Protein AF-A0A355C763-F1 (afdb_monomer_lite)

Secondary structure (DSSP, 8-state):
-HHHHHHHHHHHHHHHHHHHHHHHTHHHHHHHHHHHHHHHTT-SS-EEEEEEE-SSEEEEEEEEESS-TTS-SEEEEEEEEE--HHHHHHHSS-------S--------

pLDDT: mean 73.9, std 15.6, range [33.47, 92.75]

Sequence (109 aa):
MRRAGLFAVGVSAVLALSAAVLWLARGPIIEFAVARAMAGAGLEKPSVKFGALGASHLELMELRAGAEAAAPDLSISNVRIDFSLGDALLKGRARAVAISGGSARAIFD

Structure (mmCIF, N/CA/C/O backbone):
data_AF-A0A355C763-F1
#
_entry.id   AF-A0A355C763-F1
#
loop_
_atom_site.group_PDB
_atom_site.id
_atom_site.type_symbol
_atom_site.label_atom_id
_atom_site.label_alt_id
_atom_site.label_comp_id
_atom_site.label_asym_id
_atom_site.label_entity_id
_atom_site.label_seq_id
_atom_site.pdbx_PDB_ins_code
_atom_site.Cartn_x
_atom_site.Cartn_y
_atom_site.Cartn_z
_atom_site.occupancy
_atom_site.B_iso_or_equiv
_atom_site.auth_seq_id
_atom_site.auth_comp_id
_atom_site.auth_asym_id
_atom_site.auth_atom_id
_atom_site.pdbx_PDB_model_num
ATOM 1 N N . MET A 1 1 ? 28.076 4.768 -32.928 1.00 59.03 1 MET A N 1
ATOM 2 C CA . MET A 1 1 ? 27.314 3.801 -32.099 1.00 59.03 1 MET A CA 1
ATOM 3 C C . MET A 1 1 ? 27.763 3.737 -30.627 1.00 59.03 1 MET A C 1
ATOM 5 O O . MET A 1 1 ? 26.898 3.624 -29.774 1.00 59.03 1 MET A O 1
ATOM 9 N N . ARG A 1 2 ? 29.057 3.891 -30.273 1.00 62.88 2 ARG A N 1
ATOM 10 C CA . ARG A 1 2 ? 29.547 3.822 -28.868 1.00 62.88 2 ARG A CA 1
ATOM 11 C C . ARG A 1 2 ? 28.903 4.799 -27.863 1.00 62.88 2 ARG A C 1
ATOM 13 O O . ARG A 1 2 ? 28.735 4.440 -26.705 1.00 62.88 2 ARG A O 1
ATOM 20 N N . ARG A 1 3 ? 28.518 6.011 -28.287 1.00 65.25 3 ARG A N 1
ATOM 21 C CA . ARG A 1 3 ? 27.890 7.010 -27.396 1.00 65.25 3 ARG A CA 1
ATOM 22 C C . ARG A 1 3 ? 26.482 6.596 -26.948 1.00 65.25 3 ARG A C 1
ATOM 24 O O . ARG A 1 3 ? 26.157 6.767 -25.784 1.00 65.25 3 ARG A O 1
ATOM 31 N N . ALA A 1 4 ? 25.693 5.978 -27.831 1.00 69.12 4 ALA A N 1
ATOM 32 C CA . ALA A 1 4 ? 24.339 5.513 -27.513 1.00 69.12 4 ALA A CA 1
ATOM 33 C C . ALA A 1 4 ? 24.330 4.398 -26.449 1.00 69.12 4 ALA A C 1
ATOM 35 O O . ALA A 1 4 ? 23.447 4.376 -25.598 1.00 69.12 4 ALA A O 1
ATOM 36 N N . GLY A 1 5 ? 25.347 3.527 -26.443 1.00 73.38 5 GLY A N 1
ATOM 37 C CA . GLY A 1 5 ? 25.504 2.494 -25.414 1.00 73.38 5 GLY A CA 1
ATOM 38 C C . GLY A 1 5 ? 25.749 3.070 -24.017 1.00 73.38 5 GLY A C 1
ATOM 39 O O . GLY A 1 5 ? 25.130 2.626 -23.059 1.00 73.38 5 GLY A O 1
ATOM 40 N N . LEU A 1 6 ? 26.582 4.110 -23.897 1.00 77.19 6 LEU A N 1
ATOM 41 C CA . LEU A 1 6 ? 26.841 4.775 -22.612 1.00 77.19 6 LEU A CA 1
ATOM 42 C C . LEU A 1 6 ? 25.592 5.476 -22.057 1.00 77.19 6 LEU A C 1
ATOM 44 O O . LEU A 1 6 ? 25.326 5.384 -20.861 1.00 77.19 6 LEU A O 1
ATOM 48 N N . PHE A 1 7 ? 24.792 6.113 -22.919 1.00 81.19 7 PHE A N 1
ATOM 49 C CA . PHE A 1 7 ? 23.509 6.695 -22.509 1.00 81.19 7 PHE A CA 1
ATOM 50 C C . PHE A 1 7 ? 22.514 5.625 -22.049 1.00 81.19 7 PHE A C 1
ATOM 52 O O . PHE A 1 7 ? 21.886 5.797 -21.009 1.00 81.19 7 PHE A O 1
ATOM 59 N N . ALA A 1 8 ? 22.404 4.502 -22.765 1.00 84.75 8 ALA A N 1
ATOM 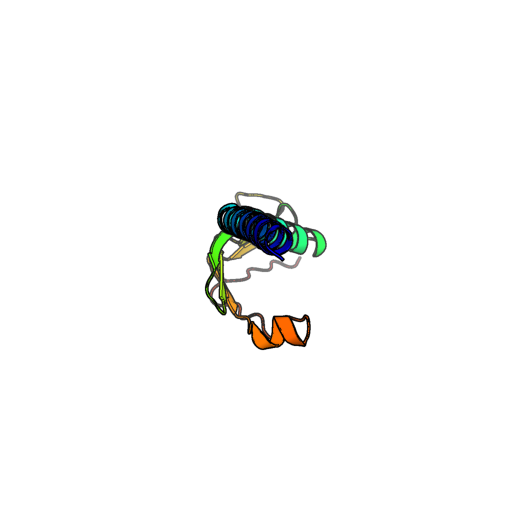60 C CA . ALA A 1 8 ? 21.516 3.407 -22.374 1.00 84.75 8 ALA A CA 1
ATOM 61 C C . ALA A 1 8 ? 21.909 2.792 -21.017 1.00 84.75 8 ALA A C 1
ATOM 63 O O . ALA A 1 8 ? 21.041 2.527 -20.184 1.00 84.75 8 ALA A O 1
ATOM 64 N N . VAL A 1 9 ? 23.211 2.622 -20.760 1.00 87.75 9 VAL A N 1
ATOM 65 C CA . VAL A 1 9 ? 23.728 2.142 -19.466 1.00 87.75 9 VAL A CA 1
ATOM 66 C C . VAL A 1 9 ? 23.424 3.144 -18.351 1.00 87.75 9 VAL A C 1
ATOM 68 O O . VAL A 1 9 ? 22.940 2.745 -17.295 1.00 87.75 9 VAL A O 1
ATOM 71 N N . GLY A 1 10 ? 23.639 4.441 -18.595 1.00 88.44 10 GLY A N 1
ATOM 72 C CA . GLY A 1 10 ? 23.319 5.497 -17.632 1.00 88.44 10 GLY A CA 1
ATOM 73 C C . GLY A 1 10 ? 21.836 5.528 -17.262 1.00 88.44 10 GLY A C 1
ATOM 74 O O . GLY A 1 10 ? 21.495 5.530 -16.082 1.00 88.44 10 GLY A O 1
ATOM 75 N N . VAL A 1 11 ? 20.946 5.471 -18.258 1.00 90.38 11 VAL A N 1
ATOM 76 C CA . VAL A 1 11 ? 19.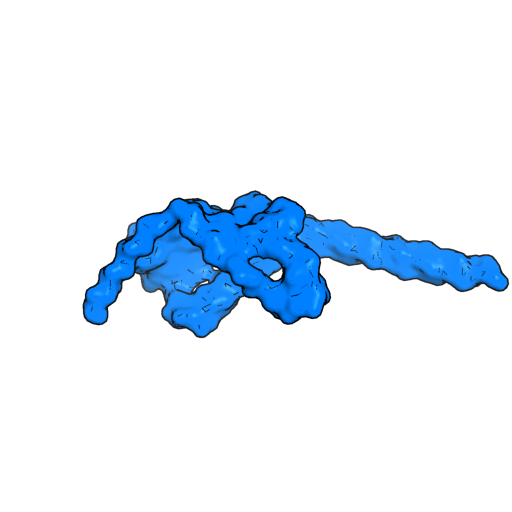491 5.429 -18.032 1.00 90.38 11 VAL A CA 1
ATOM 77 C C . VAL A 1 11 ? 19.095 4.183 -17.240 1.00 90.38 11 VAL A C 1
ATOM 79 O O . VAL A 1 11 ? 18.340 4.281 -16.276 1.00 90.38 11 VAL A O 1
ATOM 82 N N . SER A 1 12 ? 19.646 3.021 -17.594 1.00 90.12 12 SER A N 1
ATOM 83 C CA . SER A 1 12 ? 19.367 1.763 -16.890 1.00 90.12 12 SER A CA 1
ATOM 84 C C . SER A 1 12 ? 19.816 1.811 -15.427 1.00 90.12 12 SER A C 1
ATOM 86 O O . SER A 1 12 ? 19.096 1.344 -14.548 1.00 90.12 12 SER A O 1
ATOM 88 N N . ALA A 1 13 ? 20.975 2.417 -15.149 1.00 91.12 13 ALA A N 1
ATOM 89 C CA . ALA A 1 13 ? 21.486 2.582 -13.791 1.00 91.12 13 ALA A CA 1
ATOM 90 C C . ALA A 1 13 ? 20.589 3.497 -12.945 1.00 91.12 13 ALA A C 1
ATOM 92 O O . ALA A 1 13 ? 20.281 3.167 -11.800 1.00 91.12 13 ALA A O 1
ATOM 93 N N . VAL A 1 14 ? 20.121 4.612 -13.517 1.00 92.31 14 VAL A N 1
ATOM 94 C CA . VAL A 1 14 ? 19.177 5.514 -12.842 1.00 92.31 14 VAL A CA 1
ATOM 95 C C . VAL A 1 14 ? 17.863 4.792 -12.545 1.00 92.31 14 VAL A C 1
ATOM 97 O O . VAL A 1 14 ? 17.397 4.837 -11.411 1.00 92.31 14 VAL A O 1
ATOM 100 N N . LEU A 1 15 ? 17.303 4.065 -13.517 1.00 92.31 15 LEU A N 1
ATOM 101 C CA . LEU A 1 15 ? 16.068 3.298 -13.323 1.00 92.31 15 LEU A CA 1
ATOM 102 C C . LEU A 1 15 ? 16.213 2.231 -12.231 1.00 92.31 15 LEU A C 1
ATOM 104 O O . LEU A 1 15 ? 15.328 2.097 -11.386 1.00 92.31 15 LEU A O 1
ATOM 108 N N . ALA A 1 16 ? 17.333 1.503 -12.212 1.00 90.62 16 ALA A N 1
ATOM 109 C CA . ALA A 1 16 ? 17.608 0.494 -11.193 1.00 90.62 16 ALA A CA 1
ATOM 110 C C . ALA A 1 16 ? 17.731 1.113 -9.791 1.00 90.62 16 ALA A C 1
ATOM 112 O O . ALA A 1 16 ? 17.162 0.588 -8.833 1.00 90.62 16 ALA A O 1
ATOM 113 N N . LEU A 1 17 ? 18.415 2.256 -9.669 1.00 92.75 17 LEU A N 1
ATOM 114 C CA . LEU A 1 17 ? 18.518 2.992 -8.408 1.00 92.75 17 LEU A CA 1
ATOM 115 C C . LEU A 1 17 ? 17.156 3.505 -7.938 1.00 92.75 17 LEU A C 1
ATOM 117 O O . LEU A 1 17 ? 16.807 3.325 -6.774 1.00 92.75 17 LEU A O 1
ATOM 121 N N . SER A 1 18 ? 16.354 4.088 -8.830 1.00 90.19 18 SER A N 1
ATOM 122 C CA . SER A 1 18 ? 15.000 4.535 -8.497 1.00 90.19 18 SER A CA 1
ATOM 123 C C . SER A 1 18 ? 14.115 3.375 -8.038 1.00 90.19 18 SER A C 1
ATOM 125 O O . SER A 1 18 ? 13.422 3.503 -7.030 1.00 90.19 18 SER A O 1
ATOM 127 N N . ALA A 1 19 ? 14.174 2.227 -8.718 1.00 86.38 19 ALA A N 1
ATOM 128 C CA . ALA A 1 19 ? 13.443 1.029 -8.314 1.00 86.38 19 ALA A CA 1
ATOM 129 C C . ALA A 1 19 ? 13.887 0.527 -6.931 1.00 86.38 19 ALA A C 1
ATOM 131 O O . ALA A 1 19 ? 13.040 0.189 -6.106 1.00 86.38 19 ALA A O 1
ATOM 132 N N . ALA A 1 20 ? 15.191 0.536 -6.640 1.00 87.38 20 ALA A N 1
ATOM 133 C CA . ALA A 1 20 ? 15.719 0.150 -5.333 1.00 87.38 20 ALA A CA 1
ATOM 134 C C . ALA A 1 20 ? 15.261 1.101 -4.213 1.00 87.38 20 ALA A C 1
ATOM 136 O O . ALA A 1 20 ? 14.855 0.645 -3.144 1.00 87.38 20 ALA A O 1
ATOM 137 N N . VAL A 1 21 ? 15.266 2.414 -4.463 1.00 89.00 21 VAL A N 1
ATOM 138 C CA . VAL A 1 21 ? 14.771 3.417 -3.506 1.00 89.00 21 VAL A CA 1
ATOM 139 C C . VAL A 1 21 ? 13.276 3.231 -3.246 1.00 89.00 21 VAL A C 1
ATOM 141 O O . VAL A 1 21 ? 12.861 3.193 -2.090 1.00 89.00 21 VAL A O 1
ATOM 144 N N . LEU A 1 22 ? 12.469 3.049 -4.296 1.00 86.50 22 LEU A N 1
ATOM 145 C CA . LEU A 1 22 ? 11.035 2.769 -4.160 1.00 86.50 22 LEU A CA 1
ATOM 146 C C . LEU A 1 22 ? 10.781 1.464 -3.406 1.00 86.50 22 LEU A C 1
ATOM 148 O O . LEU A 1 22 ? 9.874 1.392 -2.581 1.00 86.50 22 LEU A O 1
ATOM 152 N N . TRP A 1 23 ? 11.604 0.444 -3.647 1.00 84.38 23 TRP A N 1
ATOM 153 C CA . TRP A 1 23 ? 11.523 -0.815 -2.925 1.00 84.38 23 TRP A CA 1
ATOM 154 C C . TRP A 1 23 ? 11.818 -0.628 -1.437 1.00 84.38 23 TRP A C 1
ATOM 156 O O . TRP A 1 23 ? 11.092 -1.173 -0.611 1.00 84.38 23 TRP A O 1
ATOM 166 N N . LEU A 1 24 ? 12.833 0.155 -1.066 1.00 85.81 24 LEU A N 1
ATOM 167 C CA . LEU A 1 24 ? 13.142 0.462 0.337 1.00 85.81 24 LEU A CA 1
ATOM 168 C C . LEU A 1 24 ? 12.038 1.296 1.003 1.00 85.81 24 LEU A C 1
ATOM 170 O O . LEU A 1 24 ? 11.658 1.019 2.137 1.00 85.81 24 LEU A O 1
ATOM 174 N N . ALA A 1 25 ? 11.475 2.264 0.281 1.00 86.19 25 ALA A N 1
ATOM 175 C CA . ALA A 1 25 ? 10.405 3.133 0.764 1.00 86.19 25 ALA A CA 1
ATOM 176 C C . ALA A 1 25 ? 8.996 2.513 0.660 1.00 86.19 25 ALA A C 1
ATOM 178 O O . ALA A 1 25 ? 8.010 3.182 0.965 1.00 86.19 25 ALA A O 1
ATOM 179 N N . ARG A 1 26 ? 8.864 1.244 0.248 1.00 83.81 26 ARG A N 1
ATOM 180 C CA . ARG A 1 26 ? 7.555 0.617 -0.013 1.00 83.81 26 ARG A CA 1
ATOM 181 C C . ARG A 1 26 ? 6.626 0.622 1.201 1.00 83.81 26 ARG A C 1
ATOM 183 O O . ARG A 1 26 ? 5.442 0.882 1.041 1.00 83.81 26 ARG A O 1
ATOM 190 N N . GLY A 1 27 ? 7.168 0.379 2.395 1.00 85.69 27 GLY A N 1
ATOM 191 C CA . GLY A 1 27 ? 6.407 0.367 3.648 1.00 85.69 27 GLY A CA 1
ATOM 192 C C . GLY A 1 27 ? 5.667 1.686 3.892 1.00 85.69 27 GLY A C 1
ATOM 193 O O . GLY A 1 27 ? 4.439 1.696 3.821 1.00 85.69 27 GLY A O 1
ATOM 194 N N . PRO A 1 28 ? 6.381 2.815 4.075 1.00 86.56 28 PRO A N 1
ATOM 195 C CA . PRO A 1 28 ? 5.737 4.101 4.340 1.00 86.56 28 PRO A CA 1
ATOM 196 C C . PRO A 1 28 ? 4.840 4.579 3.190 1.00 86.56 28 PRO A C 1
ATOM 198 O O . PRO A 1 28 ? 3.815 5.208 3.440 1.00 86.56 28 PRO A O 1
ATOM 201 N N . ILE A 1 29 ? 5.174 4.262 1.931 1.00 85.12 29 ILE A N 1
ATOM 202 C CA . ILE A 1 29 ? 4.314 4.589 0.780 1.00 85.12 29 ILE A CA 1
ATOM 203 C C . ILE A 1 29 ? 2.963 3.870 0.892 1.00 85.12 29 ILE A C 1
ATOM 205 O O . ILE A 1 29 ? 1.917 4.492 0.699 1.00 85.12 29 ILE A O 1
ATOM 209 N N . ILE A 1 30 ? 2.977 2.572 1.204 1.00 85.50 30 ILE A N 1
ATOM 210 C CA . ILE A 1 30 ? 1.763 1.761 1.337 1.00 85.50 30 ILE A CA 1
ATOM 211 C C . ILE A 1 30 ? 0.947 2.214 2.549 1.00 85.50 30 ILE A C 1
ATOM 213 O O . ILE A 1 30 ? -0.258 2.419 2.419 1.00 85.50 30 ILE A O 1
ATOM 217 N N . GLU A 1 31 ? 1.590 2.422 3.699 1.00 87.62 31 GLU A N 1
ATOM 218 C CA . GLU A 1 31 ? 0.919 2.905 4.912 1.00 87.62 31 GLU A CA 1
ATOM 219 C C . GLU A 1 31 ? 0.206 4.235 4.660 1.00 87.62 31 GLU A C 1
ATOM 221 O O . GLU A 1 31 ? -0.976 4.375 4.973 1.00 87.62 31 GLU A O 1
ATOM 226 N N . PHE A 1 32 ? 0.886 5.182 4.007 1.00 85.69 32 PHE A N 1
ATOM 227 C CA . PHE A 1 32 ? 0.304 6.473 3.656 1.00 85.69 32 PHE A CA 1
ATOM 228 C C . PHE A 1 32 ? -0.862 6.340 2.668 1.00 85.69 32 PHE A C 1
ATOM 230 O O . PHE A 1 32 ? -1.901 6.975 2.847 1.00 85.69 32 PHE A O 1
ATOM 237 N N . ALA A 1 33 ? -0.718 5.509 1.630 1.00 83.25 33 ALA A N 1
ATOM 238 C CA . ALA A 1 33 ? -1.772 5.290 0.642 1.00 83.25 33 ALA A CA 1
ATOM 239 C C . ALA A 1 33 ? -3.033 4.684 1.277 1.00 83.25 33 ALA A C 1
ATOM 241 O O . ALA A 1 33 ? -4.144 5.143 1.004 1.00 83.25 33 ALA A O 1
ATOM 242 N N . VAL A 1 34 ? -2.864 3.696 2.158 1.00 84.50 34 VAL A N 1
ATOM 243 C CA . VAL A 1 34 ? -3.968 3.038 2.865 1.00 84.50 34 VAL A CA 1
ATOM 244 C C . VAL A 1 34 ? -4.601 3.980 3.892 1.00 84.50 34 VAL A C 1
ATOM 246 O O . VAL A 1 34 ? -5.824 4.105 3.918 1.00 84.50 34 VAL A O 1
ATOM 249 N N . ALA A 1 35 ? -3.804 4.705 4.683 1.00 84.50 35 ALA A N 1
ATOM 250 C CA . ALA A 1 35 ? -4.312 5.705 5.624 1.00 84.50 35 ALA A CA 1
ATOM 251 C C . ALA A 1 35 ? -5.135 6.786 4.909 1.00 84.50 35 ALA A C 1
ATOM 253 O O . ALA A 1 35 ? -6.228 7.138 5.352 1.00 84.50 35 ALA A O 1
ATOM 254 N N . ARG A 1 36 ? -4.661 7.260 3.752 1.00 83.56 36 ARG A N 1
ATOM 255 C CA . ARG A 1 36 ? -5.384 8.234 2.929 1.00 83.56 36 ARG A CA 1
ATOM 256 C C . ARG A 1 36 ? -6.674 7.661 2.338 1.00 83.56 36 ARG A C 1
ATOM 258 O O . ARG A 1 36 ? -7.668 8.379 2.280 1.00 83.56 36 ARG A O 1
ATOM 265 N N . ALA A 1 37 ? -6.677 6.397 1.917 1.00 80.38 37 ALA A N 1
ATOM 266 C CA . ALA A 1 37 ? -7.885 5.728 1.436 1.00 80.38 37 ALA A CA 1
ATOM 267 C C . ALA A 1 37 ? -8.937 5.583 2.550 1.00 80.38 37 ALA A C 1
ATOM 269 O O . ALA A 1 37 ? -10.109 5.865 2.316 1.00 80.38 37 ALA A O 1
ATOM 270 N N . MET A 1 38 ? -8.514 5.227 3.768 1.00 82.69 38 MET A N 1
ATOM 271 C CA . MET A 1 38 ? -9.390 5.165 4.943 1.00 82.69 38 MET A CA 1
ATOM 272 C C . MET A 1 38 ? -9.938 6.544 5.330 1.00 82.69 38 MET A C 1
ATOM 274 O O . MET A 1 38 ? -11.139 6.680 5.551 1.00 82.69 38 MET A O 1
ATOM 278 N N . ALA A 1 39 ? -9.096 7.581 5.331 1.00 82.69 39 ALA A N 1
ATOM 279 C CA . ALA A 1 39 ? -9.538 8.955 5.576 1.00 82.69 39 ALA A CA 1
ATOM 280 C C . ALA A 1 39 ? -10.560 9.420 4.521 1.00 82.69 39 ALA A C 1
ATOM 282 O O . ALA A 1 39 ? -11.559 10.049 4.856 1.00 82.69 39 ALA A O 1
ATOM 283 N N . GLY A 1 40 ? -10.351 9.060 3.249 1.00 80.62 40 GLY A N 1
ATOM 284 C CA . GLY A 1 40 ? -11.308 9.322 2.168 1.00 80.62 40 GLY A CA 1
ATOM 285 C C . GLY A 1 40 ? -12.638 8.574 2.317 1.00 80.62 40 GLY A C 1
ATOM 286 O O . GLY A 1 40 ? -13.642 9.019 1.769 1.00 80.62 40 GLY A O 1
ATOM 287 N N . ALA A 1 41 ? -12.659 7.476 3.076 1.00 79.88 41 ALA A N 1
ATOM 288 C CA . ALA A 1 41 ? -13.866 6.730 3.425 1.00 79.88 41 ALA A CA 1
ATOM 289 C C . ALA A 1 41 ? -14.583 7.271 4.681 1.00 79.88 41 ALA A C 1
ATOM 291 O O . ALA A 1 41 ? -15.588 6.697 5.089 1.00 79.88 41 ALA A O 1
ATOM 292 N N . GLY A 1 42 ? -14.091 8.359 5.289 1.00 79.94 42 GLY A N 1
ATOM 293 C CA . GLY A 1 42 ? -14.698 8.982 6.471 1.00 79.94 42 GLY A CA 1
ATOM 294 C C . GLY A 1 42 ? -14.243 8.400 7.811 1.00 79.94 42 GLY A C 1
ATOM 295 O O . GLY A 1 42 ? -14.844 8.704 8.835 1.00 79.94 42 GLY A O 1
ATOM 296 N N . LEU A 1 43 ? -13.190 7.577 7.827 1.00 80.75 43 LEU A N 1
ATOM 297 C CA . LEU A 1 43 ? -12.625 7.039 9.064 1.00 80.75 43 LEU A CA 1
ATOM 298 C C . LEU A 1 43 ? -11.735 8.077 9.759 1.00 80.75 43 LEU A C 1
ATOM 300 O O . LEU A 1 43 ? -10.803 8.617 9.154 1.00 80.75 43 LEU A O 1
ATOM 304 N N . GLU A 1 44 ? -11.988 8.326 11.043 1.00 79.69 44 GLU A N 1
ATOM 305 C CA . GLU A 1 44 ? -11.181 9.238 11.854 1.00 79.69 44 GLU A CA 1
ATOM 306 C C . GLU A 1 44 ? -9.872 8.584 12.324 1.00 79.69 44 GLU A C 1
ATOM 308 O O . GLU A 1 44 ? -9.838 7.408 12.688 1.00 79.69 44 GLU A O 1
ATOM 313 N N . LYS A 1 45 ? -8.779 9.364 12.307 1.00 81.88 45 LYS A N 1
ATOM 314 C CA . LYS A 1 45 ? -7.418 8.969 12.738 1.00 81.88 45 LYS A CA 1
ATOM 315 C C . LYS A 1 45 ? -6.989 7.563 12.263 1.00 81.88 45 LYS A C 1
ATOM 317 O O . LYS A 1 45 ? -6.610 6.724 13.083 1.00 81.88 45 LYS A O 1
ATOM 322 N N . PRO A 1 46 ? -7.010 7.287 10.947 1.00 84.06 46 PRO A N 1
ATOM 323 C CA . PRO A 1 46 ? -6.637 5.978 10.438 1.00 84.06 46 PRO A CA 1
ATOM 324 C C . PRO A 1 46 ? -5.145 5.710 10.655 1.00 84.06 46 PRO A C 1
ATOM 326 O O . PRO A 1 46 ? -4.293 6.529 10.307 1.00 84.06 46 PRO A O 1
ATOM 329 N N . SER A 1 47 ? -4.826 4.531 11.180 1.00 84.75 47 SER A N 1
ATOM 330 C CA . SER A 1 47 ? -3.458 4.033 11.319 1.00 84.75 47 SER A CA 1
ATOM 331 C C . SER A 1 47 ? -3.356 2.614 10.783 1.00 84.75 47 SER A C 1
ATOM 333 O O . SER A 1 47 ? -4.271 1.813 10.955 1.00 84.75 47 SER A O 1
ATOM 335 N N . VAL A 1 48 ? -2.243 2.294 10.141 1.00 87.62 48 VAL A N 1
ATOM 336 C CA . VAL A 1 48 ? -1.953 0.959 9.624 1.00 87.62 48 VAL A CA 1
ATOM 337 C C . VAL A 1 48 ? -0.446 0.768 9.624 1.00 87.62 48 VAL A C 1
ATOM 339 O O . VAL A 1 48 ? 0.294 1.731 9.433 1.00 87.62 48 VAL A O 1
ATOM 342 N N . LYS A 1 49 ? 0.005 -0.466 9.824 1.00 88.25 49 LYS A N 1
ATOM 343 C CA . LYS A 1 49 ? 1.405 -0.851 9.668 1.00 88.25 49 LYS A CA 1
ATOM 344 C C . LYS A 1 49 ? 1.566 -1.767 8.472 1.00 88.25 49 LYS A C 1
ATOM 346 O O . LYS A 1 49 ? 0.753 -2.660 8.237 1.00 88.25 49 LYS A O 1
ATOM 351 N N . PHE A 1 50 ? 2.633 -1.572 7.719 1.00 88.50 50 PHE A N 1
ATOM 352 C CA . PHE A 1 50 ? 3.023 -2.496 6.673 1.00 88.50 50 PHE A CA 1
ATOM 353 C C . PHE A 1 50 ? 3.585 -3.783 7.293 1.00 88.50 50 PHE A C 1
ATOM 355 O O . PHE A 1 50 ? 4.500 -3.733 8.113 1.00 88.50 50 PHE A O 1
ATOM 362 N N . GLY A 1 51 ? 3.045 -4.936 6.893 1.00 85.94 51 GLY A N 1
ATOM 363 C CA . GLY A 1 51 ? 3.569 -6.248 7.270 1.00 85.94 51 GLY A CA 1
ATOM 364 C C . GLY A 1 51 ? 4.548 -6.769 6.222 1.00 85.94 51 GLY A C 1
ATOM 365 O O . GLY A 1 51 ? 5.763 -6.768 6.421 1.00 85.94 51 GLY A O 1
ATOM 366 N N . ALA A 1 52 ? 4.017 -7.206 5.080 1.00 85.25 52 ALA A N 1
ATOM 367 C CA . ALA A 1 52 ? 4.799 -7.821 4.012 1.00 85.25 52 ALA A CA 1
ATOM 368 C C . ALA A 1 52 ? 4.189 -7.560 2.630 1.00 85.25 52 ALA A C 1
ATOM 370 O O . ALA A 1 52 ? 2.992 -7.334 2.490 1.00 85.25 52 ALA A O 1
ATOM 371 N N . LEU A 1 53 ? 5.016 -7.622 1.584 1.00 82.81 53 LEU A N 1
ATOM 372 C CA . LEU A 1 53 ? 4.577 -7.541 0.190 1.00 82.81 53 LEU A CA 1
ATOM 373 C C . LEU A 1 53 ? 5.108 -8.763 -0.555 1.00 82.81 53 LEU A C 1
ATOM 375 O O . LEU A 1 53 ? 6.316 -8.889 -0.764 1.00 82.81 53 LEU A O 1
ATOM 379 N N . GLY A 1 54 ? 4.201 -9.657 -0.929 1.00 80.56 54 GLY A N 1
ATOM 380 C CA . GLY A 1 54 ? 4.463 -10.787 -1.807 1.00 80.56 54 GLY A CA 1
ATOM 381 C C . GLY A 1 54 ? 4.165 -10.459 -3.270 1.00 80.56 54 GLY A C 1
ATOM 382 O O . GLY A 1 54 ? 3.647 -9.397 -3.607 1.00 80.56 54 GLY A O 1
ATOM 383 N N . ALA A 1 55 ? 4.456 -11.410 -4.159 1.00 76.00 55 ALA A N 1
ATOM 384 C CA . ALA A 1 55 ? 4.203 -11.260 -5.596 1.00 76.00 55 ALA A CA 1
ATOM 385 C C . ALA A 1 55 ? 2.706 -11.131 -5.949 1.00 76.00 55 ALA A C 1
ATOM 387 O O . ALA A 1 55 ? 2.362 -10.599 -7.003 1.00 76.00 55 ALA A O 1
ATOM 388 N N . SER A 1 56 ? 1.825 -11.628 -5.080 1.00 74.00 56 SER A N 1
ATOM 389 C CA . SER A 1 56 ? 0.374 -11.664 -5.290 1.00 74.00 56 SER A CA 1
ATOM 390 C C . SER A 1 56 ? -0.430 -11.297 -4.044 1.00 74.00 56 SER A C 1
ATOM 392 O O . SER A 1 56 ? -1.627 -11.562 -3.996 1.00 74.00 56 SER A O 1
ATOM 394 N N . HIS A 1 57 ? 0.213 -10.763 -3.005 1.00 74.94 57 HIS A N 1
ATOM 395 C CA . HIS A 1 57 ? -0.477 -10.377 -1.780 1.00 74.94 57 HIS A CA 1
ATOM 396 C C . HIS A 1 57 ? 0.246 -9.246 -1.053 1.00 74.94 57 HIS A C 1
ATOM 398 O O . HIS A 1 57 ? 1.468 -9.128 -1.117 1.00 74.94 57 HIS A O 1
ATOM 404 N N . LEU A 1 58 ? -0.518 -8.431 -0.337 1.00 80.62 58 LEU A N 1
ATOM 405 C CA . LEU A 1 58 ? -0.049 -7.384 0.561 1.00 80.62 58 LEU A CA 1
ATOM 406 C C . LEU A 1 58 ? -0.597 -7.680 1.954 1.00 80.62 58 LEU A C 1
ATOM 408 O O . LEU A 1 58 ? -1.802 -7.811 2.125 1.00 80.62 58 LEU A O 1
ATOM 412 N N . GLU A 1 59 ? 0.278 -7.766 2.941 1.00 84.81 59 GLU A N 1
ATOM 413 C CA . GLU A 1 59 ? -0.085 -7.909 4.344 1.00 84.81 59 GLU A CA 1
ATOM 414 C C . GLU A 1 59 ? 0.057 -6.564 5.051 1.00 84.81 59 GLU A C 1
ATOM 416 O O . GLU A 1 59 ? 1.107 -5.916 5.017 1.00 84.81 59 GLU A O 1
ATOM 421 N N . LEU A 1 60 ? -1.023 -6.161 5.705 1.00 84.88 60 LEU A N 1
ATOM 422 C CA . LEU A 1 60 ? -1.114 -5.002 6.572 1.00 84.88 60 LEU A CA 1
ATOM 423 C C . LEU A 1 60 ? -1.398 -5.495 7.988 1.00 84.88 60 LEU A C 1
ATOM 425 O O . LEU A 1 60 ? -2.128 -6.462 8.200 1.00 84.88 60 LEU A O 1
ATOM 429 N N . MET A 1 61 ? -0.826 -4.818 8.967 1.00 86.50 61 MET A N 1
ATOM 430 C CA . MET A 1 61 ? -0.961 -5.133 10.379 1.00 86.50 61 MET A CA 1
ATOM 431 C C . MET A 1 61 ? -1.532 -3.934 11.120 1.00 86.50 61 MET A C 1
ATOM 433 O O . MET A 1 61 ? -1.350 -2.792 10.701 1.00 86.50 61 MET A O 1
ATOM 437 N N . GLU A 1 62 ? -2.190 -4.202 12.246 1.00 85.44 62 GLU A N 1
ATOM 438 C CA . GLU A 1 62 ? -2.679 -3.163 13.160 1.00 85.44 62 GLU A CA 1
ATOM 439 C C . GLU A 1 62 ? -3.484 -2.058 12.450 1.00 85.44 62 GLU A C 1
ATOM 441 O O . GLU A 1 62 ? -3.283 -0.870 12.700 1.00 85.44 62 GLU A O 1
ATOM 446 N N . LEU A 1 63 ? -4.392 -2.441 11.551 1.00 83.31 63 LEU A N 1
ATOM 447 C CA . LEU A 1 63 ? -5.273 -1.485 10.895 1.00 83.31 63 LEU A CA 1
ATOM 448 C C . LEU A 1 63 ? -6.307 -1.000 11.913 1.00 83.31 63 LEU A C 1
ATOM 450 O O . LEU A 1 63 ? -7.131 -1.778 12.392 1.00 83.31 63 LEU A O 1
ATOM 454 N N . ARG A 1 64 ? -6.230 0.277 12.280 1.00 84.31 64 ARG A N 1
ATOM 455 C CA . ARG A 1 64 ? -7.095 0.902 13.281 1.00 84.31 64 ARG A CA 1
ATOM 456 C C . ARG A 1 64 ? -7.690 2.192 12.746 1.00 84.31 64 ARG A C 1
ATOM 458 O O . ARG A 1 64 ? -7.019 2.930 12.027 1.00 84.31 64 ARG A O 1
ATOM 465 N N . ALA A 1 65 ? -8.919 2.472 13.143 1.00 81.81 65 ALA A N 1
ATOM 466 C CA . ALA A 1 65 ? -9.555 3.765 12.965 1.00 81.81 65 ALA A CA 1
ATOM 467 C C . ALA A 1 65 ? -10.518 4.033 14.124 1.00 81.81 65 ALA A C 1
ATOM 469 O O . ALA A 1 65 ? -11.062 3.096 14.704 1.00 81.81 65 ALA A O 1
ATOM 470 N N . GLY A 1 66 ? -10.704 5.304 14.457 1.00 79.69 66 GLY A N 1
ATOM 471 C CA . GLY A 1 66 ? -11.606 5.758 15.508 1.00 79.69 66 GLY A CA 1
ATOM 472 C C . GLY A 1 66 ? -11.123 7.048 16.160 1.00 79.69 66 GLY A C 1
ATOM 473 O O . GLY A 1 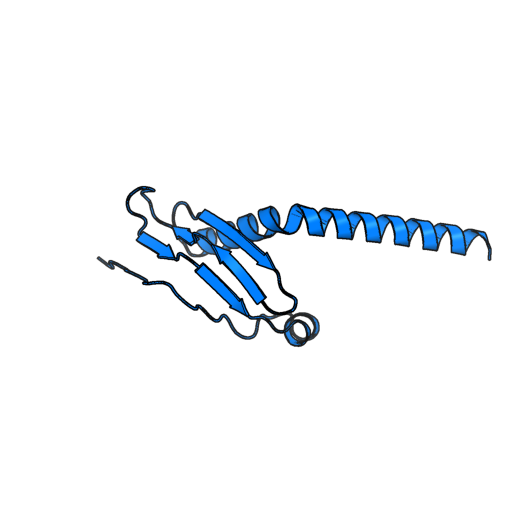66 ? -9.928 7.366 16.149 1.00 79.69 66 GLY A O 1
ATOM 474 N N . ALA A 1 67 ? -12.057 7.794 16.746 1.00 74.94 67 ALA A N 1
ATOM 475 C CA . ALA A 1 67 ? -11.764 9.073 17.393 1.00 74.94 67 ALA A CA 1
ATOM 476 C C . ALA A 1 67 ? -10.757 8.923 18.553 1.00 74.94 67 ALA A C 1
ATOM 4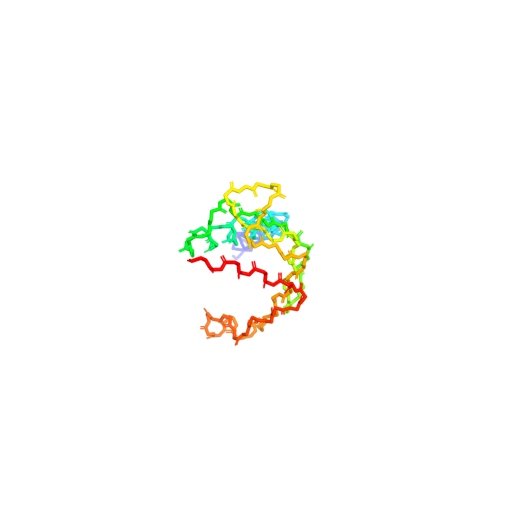78 O O . ALA A 1 67 ? -9.934 9.818 18.803 1.00 74.94 67 ALA A O 1
ATOM 479 N N . GLU A 1 68 ? -10.782 7.771 19.228 1.00 75.31 68 GLU A N 1
ATOM 480 C CA . GLU A 1 68 ? -10.028 7.496 20.445 1.00 75.31 68 GLU A CA 1
ATOM 481 C C . GLU A 1 68 ? -9.060 6.314 20.276 1.00 75.31 68 GLU A C 1
ATOM 483 O O . GLU A 1 68 ? -9.440 5.198 19.932 1.00 75.31 68 GLU A O 1
ATOM 488 N N . ALA A 1 69 ? -7.770 6.541 20.547 1.00 68.12 69 ALA A N 1
ATOM 489 C CA . ALA A 1 69 ? -6.732 5.525 20.339 1.00 68.12 69 ALA A CA 1
ATOM 490 C C . ALA A 1 69 ? -6.829 4.336 21.319 1.00 68.12 69 ALA A C 1
ATOM 492 O O . ALA A 1 69 ? -6.321 3.253 21.023 1.00 68.12 69 ALA A O 1
ATOM 493 N N . ALA A 1 70 ? -7.458 4.544 22.482 1.00 71.25 70 ALA A N 1
ATOM 494 C CA . ALA A 1 70 ? -7.661 3.519 23.506 1.00 71.25 70 ALA A CA 1
ATOM 495 C C . ALA A 1 70 ? -8.878 2.616 23.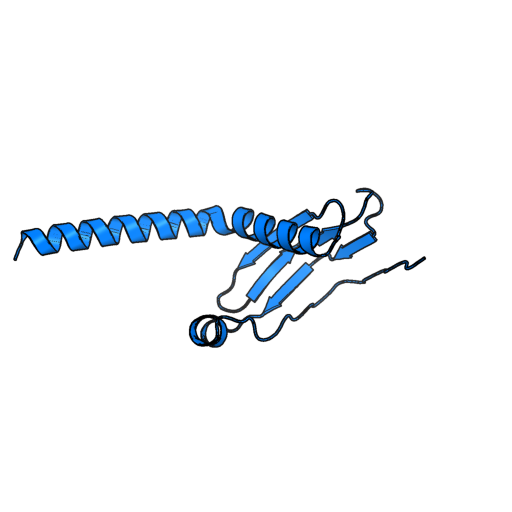222 1.00 71.25 70 ALA A C 1
ATOM 497 O O . ALA A 1 70 ? -8.903 1.476 23.683 1.00 71.25 70 ALA A O 1
ATOM 498 N N . ALA A 1 71 ? -9.849 3.102 22.444 1.00 67.56 71 ALA A N 1
ATOM 499 C CA . ALA A 1 71 ? -11.061 2.385 22.057 1.00 67.56 71 ALA A CA 1
ATOM 500 C C . ALA A 1 71 ? -11.379 2.667 20.576 1.00 67.56 71 ALA A C 1
ATOM 502 O O . ALA A 1 71 ? -12.301 3.419 20.276 1.00 67.56 71 ALA A O 1
ATOM 503 N N . PRO A 1 72 ? -10.586 2.117 19.640 1.00 71.12 72 PRO A N 1
ATOM 504 C CA . PRO A 1 72 ? -10.811 2.347 18.221 1.00 71.12 72 PRO A CA 1
ATOM 505 C C . PRO A 1 72 ? -12.114 1.679 17.759 1.00 71.12 72 PRO A C 1
ATOM 507 O O . PRO A 1 72 ? -12.339 0.498 18.036 1.00 71.12 72 PRO A O 1
ATOM 510 N N . ASP A 1 73 ? -12.922 2.418 17.000 1.00 76.06 73 ASP A N 1
ATOM 511 C CA . ASP A 1 73 ? -14.177 1.949 16.393 1.00 76.06 73 ASP A CA 1
ATOM 512 C C . ASP A 1 73 ? -13.942 0.789 15.412 1.00 76.06 73 ASP A C 1
ATOM 514 O O . ASP A 1 73 ? -14.771 -0.107 15.244 1.00 76.06 73 ASP A O 1
ATOM 518 N N . LEU A 1 74 ? -12.767 0.776 14.781 1.00 75.88 74 LEU A N 1
ATOM 519 C CA . LEU A 1 74 ? -12.297 -0.282 13.902 1.00 75.88 74 LEU A CA 1
ATOM 520 C C . LEU A 1 74 ? -10.907 -0.730 14.347 1.00 75.88 74 LEU A C 1
ATOM 522 O O . LEU A 1 74 ? -9.975 0.068 14.402 1.00 75.88 74 LEU A O 1
ATOM 526 N N . SER A 1 75 ? -10.740 -2.026 14.607 1.00 82.44 75 SER A N 1
ATOM 527 C CA . SER A 1 75 ? -9.438 -2.629 14.894 1.00 82.44 75 SER A CA 1
ATOM 528 C C . SER A 1 75 ? -9.331 -3.984 14.211 1.00 82.44 75 SER A C 1
ATOM 530 O O . SER A 1 75 ? -10.084 -4.911 14.513 1.00 82.44 75 SER A O 1
ATOM 532 N N . ILE A 1 76 ? -8.391 -4.097 13.278 1.00 81.19 76 ILE A N 1
ATOM 533 C CA . ILE A 1 76 ? -8.084 -5.323 12.553 1.00 81.19 76 ILE A CA 1
ATOM 534 C C . ILE A 1 76 ? -6.605 -5.643 12.749 1.00 81.19 76 ILE A C 1
ATOM 536 O O . ILE A 1 76 ? -5.717 -4.869 12.388 1.00 81.19 76 ILE A O 1
ATOM 540 N N . SER A 1 77 ? -6.330 -6.804 13.341 1.00 79.75 77 SER A N 1
ATOM 541 C CA . SER A 1 77 ? -4.966 -7.211 13.684 1.00 79.75 77 SER A CA 1
ATOM 542 C C . SER A 1 77 ? -4.120 -7.520 12.450 1.00 79.75 77 SER A C 1
ATOM 544 O O . SER A 1 77 ? -2.952 -7.133 12.412 1.00 79.75 77 SER A O 1
ATOM 546 N N . ASN A 1 78 ? -4.697 -8.190 11.449 1.00 78.69 78 ASN A N 1
ATOM 547 C CA . ASN A 1 78 ? -4.022 -8.546 10.206 1.00 78.69 78 ASN A CA 1
ATOM 548 C C . ASN A 1 78 ? -5.004 -8.446 9.028 1.00 78.69 78 ASN A C 1
ATOM 550 O O . ASN A 1 78 ? -6.125 -8.939 9.107 1.00 78.69 78 ASN A O 1
ATOM 554 N N . VAL A 1 79 ? -4.587 -7.794 7.946 1.00 78.44 79 VAL A N 1
ATOM 555 C CA . VAL A 1 79 ? -5.328 -7.711 6.686 1.00 78.44 79 VAL A CA 1
ATOM 556 C C . VAL A 1 79 ? -4.414 -8.206 5.576 1.00 78.44 79 VAL A C 1
ATOM 558 O O . VAL A 1 79 ? -3.395 -7.584 5.284 1.00 78.44 79 VAL A O 1
ATOM 561 N N . ARG A 1 80 ? -4.803 -9.293 4.911 1.00 79.56 80 ARG A N 1
ATOM 562 C CA . ARG A 1 80 ? -4.124 -9.786 3.711 1.00 79.56 80 ARG A CA 1
ATOM 563 C C . ARG A 1 80 ? -4.931 -9.443 2.470 1.00 79.56 80 ARG A C 1
ATOM 565 O O . ARG A 1 80 ? -5.989 -10.014 2.266 1.00 79.56 80 ARG A O 1
ATOM 572 N N . ILE A 1 81 ? -4.406 -8.566 1.627 1.00 72.75 81 ILE A N 1
ATOM 573 C CA . ILE A 1 81 ? -4.998 -8.177 0.349 1.00 72.75 81 ILE A CA 1
ATOM 574 C C . ILE A 1 81 ? -4.345 -9.004 -0.759 1.00 72.75 81 ILE A C 1
ATOM 576 O O . ILE A 1 81 ? -3.211 -8.726 -1.147 1.00 72.75 81 ILE A O 1
ATOM 580 N N . ASP A 1 82 ? -5.049 -10.002 -1.285 1.00 74.56 82 ASP A N 1
ATOM 581 C CA . ASP A 1 82 ? -4.593 -10.772 -2.447 1.00 74.56 82 ASP A CA 1
ATOM 582 C C . ASP A 1 82 ? -4.862 -10.022 -3.760 1.00 74.56 82 ASP A C 1
ATOM 584 O O . ASP A 1 82 ? -5.949 -9.497 -3.984 1.00 74.56 82 ASP A O 1
ATOM 588 N N . PHE A 1 83 ? -3.884 -9.983 -4.664 1.00 67.44 83 PHE A N 1
ATOM 589 C CA . PHE A 1 83 ? -4.017 -9.354 -5.977 1.00 67.44 83 PHE A CA 1
ATOM 590 C C . PHE A 1 83 ? -3.331 -10.172 -7.075 1.00 67.44 83 PHE A C 1
ATOM 592 O O . PHE A 1 83 ? -2.290 -10.794 -6.883 1.00 67.44 83 PHE A O 1
ATOM 599 N N . SER A 1 84 ? -3.904 -10.136 -8.279 1.00 66.50 84 SER A N 1
ATOM 600 C CA . SER A 1 84 ? -3.292 -10.713 -9.479 1.00 66.50 84 SER A CA 1
ATOM 601 C C . SER A 1 84 ? -2.534 -9.626 -10.234 1.00 66.50 84 SER A C 1
ATOM 603 O O . SER A 1 84 ? -3.146 -8.687 -10.745 1.00 66.50 84 SER A O 1
ATOM 605 N N . LEU A 1 85 ? -1.205 -9.760 -10.329 1.00 62.75 85 LEU A N 1
ATOM 606 C CA . LEU A 1 85 ? -0.351 -8.812 -11.054 1.00 62.75 85 LEU A CA 1
ATOM 607 C C . LEU A 1 85 ? -0.762 -8.698 -12.532 1.00 62.75 85 LEU A C 1
ATOM 609 O O . LEU A 1 85 ? -0.757 -7.608 -13.098 1.00 62.75 85 LEU A O 1
ATOM 613 N N . GLY A 1 86 ? -1.169 -9.820 -13.136 1.00 62.59 86 GLY A N 1
ATOM 614 C CA . GLY A 1 86 ? -1.647 -9.868 -14.517 1.00 62.59 86 GLY A CA 1
ATOM 615 C C . GLY A 1 86 ? -2.937 -9.073 -14.717 1.00 62.59 86 GLY A C 1
ATOM 616 O O . GLY A 1 86 ? -3.041 -8.310 -15.671 1.00 62.59 86 GLY A O 1
ATOM 617 N N . ASP A 1 87 ? -3.896 -9.172 -13.794 1.00 60.03 87 ASP A N 1
ATOM 618 C CA . ASP A 1 87 ? -5.118 -8.362 -13.865 1.00 60.03 87 ASP A CA 1
ATOM 619 C C . ASP A 1 87 ? -4.849 -6.882 -13.521 1.00 60.03 87 ASP A C 1
ATOM 621 O O . ASP A 1 87 ? -5.438 -6.000 -14.143 1.00 60.03 87 ASP A O 1
ATOM 625 N N . ALA A 1 88 ? -3.922 -6.586 -12.602 1.00 56.88 88 ALA A N 1
ATOM 626 C CA . ALA A 1 88 ? -3.534 -5.213 -12.270 1.00 56.88 88 ALA A CA 1
ATOM 627 C C . ALA A 1 88 ? -2.853 -4.500 -13.454 1.00 56.88 88 ALA A C 1
ATOM 629 O O . ALA A 1 88 ? -3.204 -3.362 -13.763 1.00 56.88 88 ALA A O 1
ATOM 630 N N . LEU A 1 89 ? -1.937 -5.182 -14.152 1.00 60.44 89 LEU A N 1
ATOM 631 C CA . LEU A 1 89 ? -1.233 -4.647 -15.322 1.00 60.44 89 LEU A CA 1
ATOM 632 C C . LEU A 1 89 ? -2.137 -4.528 -16.557 1.00 60.44 89 LEU A C 1
ATOM 634 O O . LEU A 1 89 ? -2.001 -3.570 -17.312 1.00 60.44 89 LEU A O 1
ATOM 638 N N . LEU A 1 90 ? -3.060 -5.474 -16.771 1.00 61.75 90 LEU A N 1
ATOM 639 C CA . LEU A 1 90 ? -3.909 -5.500 -17.971 1.00 61.75 90 LEU A CA 1
ATOM 640 C C . LEU A 1 90 ? -5.215 -4.710 -17.828 1.00 61.75 90 LEU A C 1
ATOM 642 O O . LEU A 1 90 ? -5.750 -4.243 -18.830 1.00 61.75 90 LEU A O 1
ATOM 646 N N . LYS A 1 91 ? -5.768 -4.585 -16.615 1.00 59.50 91 LYS A N 1
ATOM 647 C CA . LYS A 1 91 ? -7.096 -3.980 -16.387 1.00 59.50 91 LYS A CA 1
ATOM 648 C C . LYS A 1 91 ? -7.073 -2.772 -15.453 1.00 59.50 91 LYS A C 1
ATOM 650 O O . LYS A 1 91 ? -8.121 -2.159 -15.258 1.00 59.50 91 LYS A O 1
ATOM 655 N N . GLY A 1 92 ? -5.927 -2.441 -14.851 1.00 51.12 92 GLY A N 1
ATOM 656 C CA . GLY A 1 92 ? -5.790 -1.299 -13.940 1.00 51.12 92 GLY A CA 1
ATOM 657 C C . GLY A 1 92 ? -6.687 -1.372 -12.697 1.00 51.12 92 GLY A C 1
ATOM 658 O O . GLY A 1 92 ? -6.961 -0.347 -12.079 1.00 51.12 92 GLY A O 1
ATOM 659 N N . ARG A 1 93 ? -7.203 -2.560 -12.348 1.00 49.41 93 ARG A N 1
ATOM 660 C CA . ARG A 1 93 ? -8.146 -2.768 -11.239 1.00 49.41 93 ARG A CA 1
ATOM 661 C C . ARG A 1 93 ? -7.785 -4.021 -10.446 1.00 49.41 93 ARG A C 1
ATOM 663 O O . ARG A 1 93 ? -7.576 -5.085 -11.025 1.00 49.41 93 ARG A O 1
ATOM 670 N N . ALA A 1 94 ? -7.758 -3.899 -9.118 1.00 49.47 94 ALA A N 1
ATOM 671 C CA . ALA A 1 94 ? -7.678 -5.043 -8.213 1.00 49.47 94 ALA A CA 1
ATOM 672 C C . ALA A 1 94 ? -8.986 -5.852 -8.299 1.00 49.47 94 ALA A C 1
ATOM 674 O O . ALA A 1 94 ? -10.074 -5.279 -8.252 1.00 49.47 94 ALA A O 1
ATOM 675 N N . ARG A 1 95 ? -8.887 -7.173 -8.496 1.00 44.97 95 ARG A N 1
ATOM 676 C CA . ARG A 1 95 ? -10.035 -8.035 -8.839 1.00 44.97 95 ARG A CA 1
ATOM 677 C C . ARG A 1 95 ? -10.697 -8.707 -7.630 1.00 44.97 95 ARG A C 1
ATOM 679 O O . ARG A 1 95 ? -11.836 -9.142 -7.744 1.00 44.97 95 ARG A O 1
ATOM 686 N N . ALA A 1 96 ? -10.013 -8.771 -6.491 1.00 47.50 96 ALA A N 1
ATOM 687 C CA . ALA A 1 96 ? -10.552 -9.274 -5.234 1.00 47.50 96 ALA A CA 1
ATOM 688 C C . ALA A 1 96 ? -9.794 -8.626 -4.071 1.00 47.50 96 ALA A C 1
ATOM 690 O O . ALA A 1 96 ? -8.595 -8.400 -4.176 1.00 47.50 96 ALA A O 1
ATOM 691 N N . VAL A 1 97 ? -10.494 -8.313 -2.984 1.00 48.66 97 VAL A N 1
ATOM 692 C CA . VAL A 1 97 ? -9.891 -7.979 -1.692 1.00 48.66 97 VAL A CA 1
ATOM 693 C C . VAL A 1 97 ? -10.350 -9.084 -0.756 1.00 48.66 97 VAL A C 1
ATOM 695 O O . VAL A 1 97 ? -11.511 -9.110 -0.354 1.00 48.66 97 VAL A O 1
ATOM 698 N N . ALA A 1 98 ? -9.479 -10.052 -0.480 1.00 46.47 98 ALA A N 1
ATOM 699 C CA . ALA A 1 98 ? -9.708 -10.953 0.639 1.00 46.47 98 ALA A CA 1
ATOM 700 C C . ALA A 1 98 ? -9.468 -10.155 1.931 1.00 46.47 98 ALA A C 1
ATOM 702 O O . ALA A 1 98 ? -8.561 -9.334 1.994 1.00 46.47 98 ALA A O 1
ATOM 703 N N . ILE A 1 99 ? -10.308 -10.333 2.946 1.00 53.00 99 ILE A N 1
ATOM 704 C CA . ILE A 1 99 ? -10.067 -9.799 4.291 1.00 53.00 99 ILE A CA 1
ATOM 705 C C . ILE A 1 99 ? -10.101 -11.015 5.207 1.00 53.00 99 ILE A C 1
ATOM 707 O O . ILE A 1 99 ? -11.172 -11.480 5.589 1.00 53.00 99 ILE A O 1
ATOM 711 N N . SER A 1 100 ? -8.939 -11.598 5.498 1.00 44.75 100 SER A N 1
ATOM 712 C CA . SER A 1 100 ? -8.841 -12.715 6.439 1.00 44.75 100 SER A CA 1
ATOM 713 C C . SER A 1 100 ? -8.452 -12.206 7.825 1.00 44.75 100 SER A C 1
ATOM 715 O O . SER A 1 100 ? -7.335 -11.727 7.998 1.00 44.75 100 SER A O 1
ATOM 717 N N . GLY A 1 101 ? -9.337 -12.376 8.812 1.00 47.19 101 GLY A N 1
ATOM 718 C CA . GLY A 1 101 ? -8.996 -12.236 10.232 1.00 47.19 101 GLY A CA 1
ATOM 719 C C . GLY A 1 101 ? -9.148 -10.828 10.814 1.00 47.19 101 GLY A C 1
ATOM 720 O O . GLY A 1 101 ? -8.166 -10.158 11.114 1.00 47.19 101 GLY A O 1
ATOM 721 N N . GLY A 1 102 ? -10.388 -10.413 11.078 1.00 42.59 102 GLY A N 1
ATOM 722 C CA . GLY A 1 102 ? -10.680 -9.233 11.892 1.00 42.59 102 GLY A CA 1
ATOM 723 C C . GLY A 1 102 ? -12.132 -9.208 12.348 1.00 42.59 102 GLY A C 1
ATOM 724 O O . GLY A 1 102 ? -13.038 -9.312 11.527 1.00 42.59 102 GLY A O 1
ATOM 725 N N . SER A 1 103 ? -12.368 -9.082 13.653 1.00 42.56 103 SER A N 1
ATOM 726 C CA . SER A 1 103 ? -13.698 -8.822 14.200 1.00 42.56 103 SER A CA 1
ATOM 727 C C . SER A 1 103 ? -14.049 -7.349 13.983 1.00 42.56 103 SER A C 1
ATOM 729 O O . SER A 1 103 ? -13.530 -6.483 14.683 1.00 42.56 103 SER A O 1
ATOM 731 N N . ALA A 1 104 ? -14.928 -7.052 13.028 1.00 41.31 104 ALA A N 1
ATOM 732 C CA . ALA A 1 104 ? -15.545 -5.735 12.927 1.00 41.31 104 ALA A CA 1
ATOM 733 C C . ALA A 1 104 ? -16.609 -5.615 14.026 1.00 41.31 104 ALA A C 1
ATOM 735 O O . ALA A 1 104 ? -17.687 -6.199 13.917 1.00 41.31 104 ALA A O 1
ATOM 736 N N . ARG A 1 105 ? -16.309 -4.892 15.108 1.00 41.38 105 ARG A N 1
ATOM 737 C CA . ARG A 1 105 ? -17.325 -4.495 16.088 1.00 41.38 105 ARG A CA 1
ATOM 738 C C . ARG A 1 105 ? -17.834 -3.116 15.691 1.00 41.38 105 ARG A C 1
ATOM 740 O O . ARG A 1 105 ? -17.467 -2.123 16.296 1.00 41.38 105 ARG A O 1
ATOM 747 N N . ALA A 1 106 ? -18.636 -3.063 14.634 1.00 37.19 106 ALA A N 1
ATOM 748 C CA . ALA A 1 106 ? -19.322 -1.832 14.286 1.00 37.19 106 ALA A CA 1
ATOM 749 C C . ALA A 1 106 ? -20.432 -1.598 15.321 1.00 37.19 106 ALA A C 1
ATOM 751 O O . ALA A 1 106 ? -21.462 -2.272 15.298 1.00 37.19 106 ALA A O 1
ATOM 752 N N . ILE A 1 107 ? -20.185 -0.703 16.278 1.00 39.66 107 ILE A N 1
ATOM 753 C CA . ILE A 1 107 ? -21.258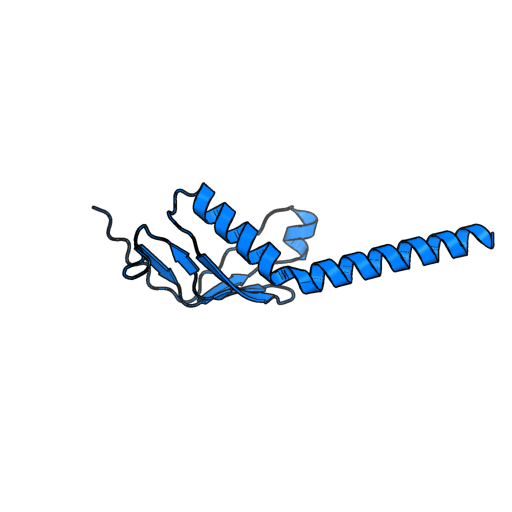 -0.098 17.063 1.00 39.66 107 ILE A CA 1
ATOM 754 C C . ILE A 1 107 ? -21.819 0.997 16.159 1.00 39.66 107 ILE A C 1
ATOM 756 O O . ILE A 1 107 ? -21.236 2.068 16.037 1.00 39.66 107 ILE A O 1
ATOM 760 N N . PHE A 1 108 ? -22.883 0.667 15.432 1.00 33.47 108 PHE A N 1
ATOM 761 C CA . PHE A 1 108 ? -23.729 1.674 14.809 1.00 33.47 108 PHE A CA 1
ATOM 762 C C . PHE A 1 108 ? -24.715 2.127 15.887 1.00 33.47 108 PHE A C 1
ATOM 764 O O . PHE A 1 108 ? -25.494 1.298 16.363 1.00 33.47 108 PHE A O 1
ATOM 771 N N . ASP A 1 109 ? -24.614 3.387 16.299 1.00 36.19 109 ASP A N 1
ATOM 772 C CA . ASP A 1 109 ? -25.672 4.099 17.028 1.00 36.19 109 ASP A CA 1
ATOM 773 C C . ASP A 1 109 ? -26.565 4.828 16.010 1.00 36.19 109 ASP A C 1
ATOM 775 O O . ASP A 1 109 ? -25.995 5.408 15.050 1.00 36.19 109 ASP A O 1
#

Radius of gyration: 19.0 Å; chains: 1; bounding box: 55×22×56 Å

Foldseek 3Di:
DVVVVVVVVVVVVVVVVVVVVCVVCVFVVVQVVVQVVCVVVVFAPWGWGWDDDDPFKGKIAFTFTDPDPVDTQFTFGIFIAGADPVCCVPPVDGPDGDGPGGDNPRPDD